Protein AF-A0A436S7Q9-F1 (afdb_monomer_lite)

Secondary structure (DSSP, 8-state):
----PPPPPP-PPPS--SEEEE--BHHHHHHHHHHHHTT--EEEE-SS---TT-HHHH-GGGTTTTTTSTTB--EEEPP-GGGTT--EEE--B-STBGGGGSS--------HHHHHHHHHTT-TT-SHHHHHHHHHHHEEETT---SS--SSSSEEE---SS--HHHHHHHHT-

pLDDT: mean 94.04, std 9.23, range [38.44, 98.62]

Sequence (174 aa):
MIASAPAIPPRPLKPSYDVIVVGAGSGGAAVTRRLVDAGAEVLLIESGPAGIGIAEIDDPAQWVPLGRGAYDWGYDYAPTPHVNGRTIGIPRGKVLGGSSAINAMMWYRGHPRDYDAWEDAGAKGWSFADCLPYFRRCEDWRDGASEWRGAGGPLRIERAAEMHPVAQALIDGA

Structure (mmCIF, N/CA/C/O backbone):
data_AF-A0A436S7Q9-F1
#
_entry.id   AF-A0A436S7Q9-F1
#
loop_
_atom_site.group_PDB
_atom_site.id
_atom_site.type_symbol
_atom_site.label_atom_id
_atom_site.label_alt_id
_atom_site.label_comp_id
_atom_site.label_asym_id
_atom_site.label_entity_id
_atom_site.label_seq_id
_atom_site.pdbx_PDB_ins_code
_atom_site.Cartn_x
_atom_site.Cartn_y
_atom_site.Cartn_z
_atom_site.occupancy
_atom_site.B_iso_or_equiv
_atom_site.auth_seq_id
_atom_site.auth_comp_id
_atom_site.auth_asym_id
_atom_site.auth_atom_id
_atom_site.pdbx_PDB_model_num
ATOM 1 N N . MET A 1 1 ? 2.740 29.239 -1.783 1.00 38.44 1 MET A N 1
ATOM 2 C CA . MET A 1 1 ? 1.675 29.139 -0.764 1.00 38.44 1 MET A CA 1
ATOM 3 C C . MET A 1 1 ? 0.846 27.927 -1.126 1.00 38.44 1 MET A C 1
ATOM 5 O O . MET A 1 1 ? 0.245 27.932 -2.189 1.00 38.44 1 MET A O 1
ATOM 9 N N . ILE A 1 2 ? 0.930 26.867 -0.327 1.00 43.19 2 ILE A N 1
ATOM 10 C CA . ILE A 1 2 ? 0.198 25.619 -0.566 1.00 43.19 2 ILE A CA 1
ATOM 11 C C . ILE A 1 2 ? -1.274 25.941 -0.291 1.00 43.19 2 ILE A C 1
ATOM 13 O O . ILE A 1 2 ? -1.586 26.422 0.800 1.00 43.19 2 ILE A O 1
ATOM 17 N N . ALA A 1 3 ? -2.158 25.777 -1.278 1.00 45.59 3 ALA A N 1
ATOM 18 C CA . ALA A 1 3 ? -3.594 25.867 -1.030 1.00 45.59 3 ALA A CA 1
ATOM 19 C C . ALA A 1 3 ? -3.934 24.886 0.102 1.00 45.59 3 ALA A C 1
ATOM 21 O O . ALA A 1 3 ? -3.440 23.759 0.100 1.00 45.59 3 ALA A O 1
ATOM 22 N N . SER A 1 4 ? -4.697 25.318 1.109 1.00 52.91 4 SER A N 1
ATOM 23 C CA . SER A 1 4 ? -5.019 24.450 2.241 1.00 52.91 4 SER A CA 1
ATOM 24 C C . SER A 1 4 ? -5.802 23.244 1.727 1.00 52.91 4 SER A C 1
ATOM 26 O O . SER A 1 4 ? -6.956 23.390 1.320 1.00 52.91 4 SER A O 1
ATOM 28 N N . ALA A 1 5 ? -5.159 22.077 1.721 1.00 56.78 5 ALA A N 1
ATOM 29 C CA . ALA A 1 5 ? -5.782 20.813 1.372 1.00 56.78 5 ALA A CA 1
ATOM 30 C C . ALA A 1 5 ? -7.085 20.637 2.176 1.00 56.78 5 ALA A C 1
ATOM 32 O O . ALA A 1 5 ? -7.105 20.980 3.366 1.00 56.78 5 ALA A O 1
ATOM 33 N N . PRO A 1 6 ? -8.177 20.139 1.570 1.00 63.91 6 PRO A N 1
ATOM 34 C CA . PRO A 1 6 ? -9.403 19.841 2.296 1.00 63.91 6 PRO A CA 1
ATOM 35 C C . PRO A 1 6 ? -9.111 18.986 3.534 1.00 63.91 6 PRO A C 1
ATOM 37 O O . PRO A 1 6 ? -8.534 17.900 3.461 1.00 63.91 6 PRO A O 1
ATOM 40 N N . ALA A 1 7 ? -9.502 19.510 4.694 1.00 71.12 7 ALA A N 1
ATOM 41 C CA . ALA A 1 7 ? -9.368 18.816 5.961 1.00 71.12 7 ALA A CA 1
ATOM 42 C C . ALA A 1 7 ? -10.505 17.803 6.121 1.00 71.12 7 ALA A C 1
ATOM 44 O O . ALA A 1 7 ? -11.662 18.090 5.803 1.00 71.12 7 ALA A O 1
ATOM 45 N N . ILE A 1 8 ? -10.188 16.628 6.666 1.00 81.75 8 ILE A N 1
ATOM 46 C CA . ILE A 1 8 ? -11.218 15.698 7.131 1.00 81.75 8 ILE A CA 1
ATOM 47 C C . ILE A 1 8 ? -11.976 16.409 8.259 1.00 81.75 8 ILE A C 1
ATOM 49 O O . ILE A 1 8 ? -11.333 16.876 9.205 1.00 81.75 8 ILE A O 1
ATOM 53 N N . PRO A 1 9 ? -13.314 16.533 8.179 1.00 81.75 9 PRO A N 1
ATOM 54 C CA . PRO A 1 9 ? -14.073 17.244 9.193 1.00 81.75 9 PRO A CA 1
ATOM 55 C C . PRO A 1 9 ? -13.849 16.588 10.561 1.00 81.75 9 PRO A C 1
ATOM 57 O O . PRO A 1 9 ? -13.934 15.358 10.666 1.00 81.75 9 PRO A O 1
ATOM 60 N N . PRO A 1 10 ? -13.569 17.379 11.611 1.00 80.88 10 PRO A N 1
ATOM 61 C CA . PRO A 1 10 ? -13.333 16.830 12.933 1.00 80.88 10 PRO A CA 1
ATOM 62 C C . PRO A 1 10 ? -14.595 16.117 13.417 1.00 80.88 10 PRO A C 1
ATOM 64 O O . PRO A 1 10 ? -15.701 16.656 13.347 1.00 80.88 10 PRO A O 1
ATOM 67 N N . ARG A 1 11 ? -14.426 14.896 13.922 1.00 85.50 11 ARG A N 1
ATOM 68 C CA . ARG A 1 11 ? -15.479 14.164 14.626 1.00 85.50 11 ARG A CA 1
ATOM 69 C C . ARG A 1 11 ? -15.081 14.035 16.093 1.00 85.50 11 ARG A C 1
ATOM 71 O O . ARG A 1 11 ? -13.936 13.669 16.359 1.00 85.50 11 ARG A O 1
ATOM 78 N N . PRO A 1 12 ? -15.983 14.340 17.042 1.00 91.75 12 PRO A N 1
ATOM 79 C CA . PRO A 1 12 ? -15.692 14.127 18.449 1.00 91.75 12 PRO A CA 1
ATOM 80 C C . PRO A 1 12 ? -15.437 12.638 18.685 1.00 91.75 12 PRO A C 1
ATOM 82 O O . PRO A 1 12 ? -16.168 11.786 18.174 1.00 91.75 12 PRO A O 1
ATOM 85 N N . LEU A 1 13 ? -14.389 12.332 19.449 1.00 95.44 13 LEU A N 1
ATOM 86 C CA . LEU A 1 13 ? -14.100 10.956 19.820 1.00 95.44 13 LEU A CA 1
ATOM 87 C C . LEU A 1 13 ? -15.202 10.430 20.737 1.00 95.44 13 LEU A C 1
ATOM 89 O O . LEU A 1 13 ? -15.620 11.101 21.683 1.00 95.44 13 LEU A O 1
ATOM 93 N N . LYS A 1 14 ? -15.651 9.211 20.458 1.00 95.62 14 LYS A N 1
ATOM 94 C CA . LYS A 1 14 ? -16.544 8.468 21.341 1.00 95.62 14 LYS A CA 1
ATOM 95 C C . LYS A 1 14 ? -15.762 7.837 22.500 1.00 95.62 14 LYS A C 1
ATOM 97 O O . LYS A 1 14 ? -14.561 7.603 22.359 1.00 95.62 14 LYS A O 1
ATOM 102 N N . PRO A 1 15 ? -16.432 7.508 23.620 1.00 96.69 15 PRO A N 1
ATOM 103 C CA . PRO A 1 15 ? -15.807 6.784 24.728 1.00 96.69 15 PRO A CA 1
ATOM 104 C C . PRO A 1 15 ? -15.313 5.374 24.361 1.00 96.69 15 PRO A C 1
ATOM 106 O O . PRO A 1 15 ? -14.419 4.857 25.025 1.00 96.69 15 PRO A O 1
ATOM 109 N N . SER A 1 16 ? -15.890 4.749 23.329 1.00 97.38 16 SER A N 1
ATOM 110 C CA . SER A 1 16 ? -15.548 3.397 22.870 1.00 97.38 16 SER A CA 1
ATOM 111 C C . SER A 1 16 ? -15.839 3.210 21.379 1.00 97.38 16 SER A C 1
ATOM 113 O O . SER A 1 16 ? -16.663 3.928 20.813 1.00 97.38 16 SER A O 1
ATOM 115 N N . TYR A 1 17 ? -15.179 2.216 20.782 1.00 98.38 17 TYR A N 1
ATOM 116 C CA . TYR A 1 17 ? -15.368 1.739 19.409 1.00 98.38 17 TYR A CA 1
ATOM 117 C C . TYR A 1 17 ? -15.311 0.209 19.406 1.00 98.38 17 TYR A C 1
ATOM 119 O O . TYR A 1 17 ? -14.676 -0.365 20.293 1.00 98.38 17 TYR A O 1
ATOM 127 N N . ASP A 1 18 ? -15.912 -0.443 18.412 1.00 98.50 18 ASP A N 1
ATOM 128 C CA . ASP A 1 18 ? -15.818 -1.901 18.263 1.00 98.50 18 ASP A CA 1
ATOM 129 C C . ASP A 1 18 ? -14.398 -2.317 17.866 1.00 98.50 18 ASP A C 1
ATOM 131 O O . ASP A 1 18 ? -13.866 -3.315 18.352 1.00 98.50 18 ASP A O 1
ATOM 135 N N . VAL A 1 19 ? -13.765 -1.534 16.983 1.00 98.56 19 VAL A N 1
ATOM 136 C CA . VAL A 1 19 ? -12.398 -1.775 16.510 1.00 98.56 19 VAL A CA 1
ATOM 137 C C . VAL A 1 19 ? -11.621 -0.465 16.408 1.00 98.56 19 VAL A C 1
ATOM 139 O O . VAL A 1 19 ? -12.132 0.552 15.937 1.00 98.56 19 VAL A O 1
ATOM 142 N N . ILE A 1 20 ? -10.347 -0.504 16.799 1.00 98.31 20 ILE A N 1
ATOM 143 C CA . ILE A 1 20 ? -9.385 0.569 16.541 1.00 98.31 20 ILE A CA 1
ATOM 144 C C . ILE A 1 20 ? -8.374 0.064 15.511 1.00 98.31 20 ILE A C 1
ATOM 146 O O . ILE A 1 20 ? -7.688 -0.931 15.743 1.00 98.31 20 ILE A O 1
ATOM 150 N N . VAL A 1 21 ? -8.270 0.760 14.382 1.00 98.62 21 VAL A N 1
ATOM 151 C CA . VAL A 1 21 ? -7.269 0.500 13.343 1.00 98.62 21 VAL A CA 1
ATOM 152 C C . VAL A 1 21 ? -6.194 1.578 13.429 1.00 98.62 21 VAL A C 1
ATOM 154 O O . VAL A 1 21 ? -6.478 2.771 13.318 1.00 98.62 21 VAL A O 1
ATOM 157 N N . VAL A 1 22 ? -4.947 1.1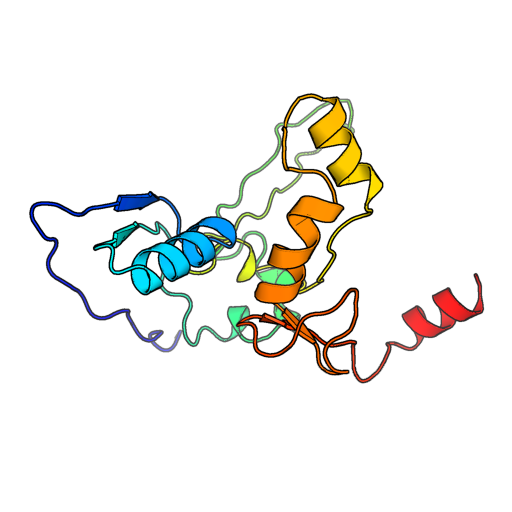55 13.632 1.00 98.38 22 VAL A N 1
ATOM 158 C CA . VAL A 1 22 ? -3.791 2.052 13.742 1.00 98.38 22 VAL A CA 1
ATOM 159 C C . VAL A 1 22 ? -3.022 2.049 12.423 1.00 98.38 22 VAL A C 1
ATOM 161 O O . VAL A 1 22 ? -2.440 1.038 12.037 1.00 98.38 22 VAL A O 1
ATOM 164 N N . GLY A 1 23 ? -3.016 3.196 11.748 1.00 98.06 23 GLY A N 1
ATOM 165 C CA . GLY A 1 23 ? -2.433 3.416 10.428 1.00 98.06 23 GLY A CA 1
ATOM 166 C C . GLY A 1 23 ? -3.471 3.302 9.313 1.00 98.06 23 GLY A C 1
ATOM 167 O O . GLY A 1 23 ? -4.107 2.265 9.136 1.00 98.06 23 GLY A O 1
ATOM 168 N N . ALA A 1 24 ? -3.597 4.350 8.500 1.00 97.19 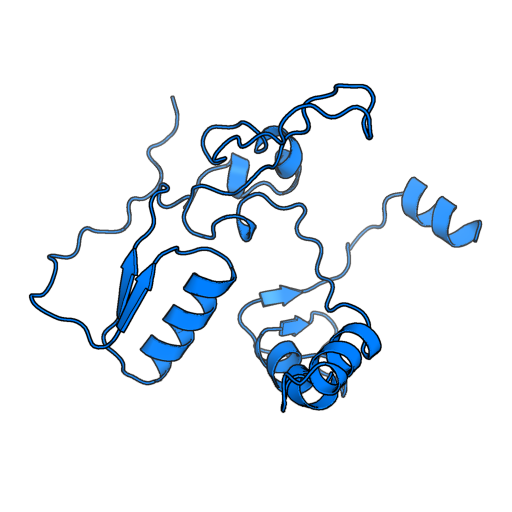24 ALA A N 1
ATOM 169 C CA . ALA A 1 24 ? -4.508 4.425 7.357 1.00 97.19 24 ALA A CA 1
ATOM 170 C C . ALA A 1 24 ? -3.802 4.170 6.015 1.00 97.19 24 ALA A C 1
ATOM 172 O O . ALA A 1 24 ? -4.174 4.733 4.986 1.00 97.19 24 ALA A O 1
ATOM 173 N N . GLY A 1 25 ? -2.772 3.319 6.028 1.00 97.56 25 GLY A N 1
ATOM 174 C CA . GLY A 1 25 ? -2.074 2.851 4.829 1.00 97.56 25 GLY A CA 1
ATOM 175 C C . GLY A 1 25 ? -2.864 1.812 4.024 1.00 97.56 25 GLY A C 1
ATOM 176 O O . GLY A 1 25 ? -4.010 1.504 4.344 1.00 97.56 25 GLY A O 1
ATOM 177 N N . SER A 1 26 ? -2.222 1.196 3.024 1.00 97.56 26 SER A N 1
ATOM 178 C CA . SER A 1 26 ? -2.841 0.214 2.112 1.00 97.56 26 SER A CA 1
ATOM 179 C C . SER A 1 26 ? -3.643 -0.888 2.821 1.00 97.56 26 SER A C 1
ATOM 181 O O . SER A 1 26 ? -4.759 -1.197 2.414 1.00 97.56 26 SER A O 1
ATOM 183 N N . GLY A 1 27 ? -3.098 -1.465 3.899 1.00 97.56 27 GLY A N 1
ATOM 184 C CA . GLY A 1 27 ? -3.784 -2.502 4.678 1.00 97.56 27 GLY A CA 1
ATOM 185 C C . GLY A 1 27 ? -4.868 -1.943 5.603 1.00 97.56 27 GLY A C 1
ATOM 186 O O . GLY A 1 27 ? -5.995 -2.434 5.608 1.00 97.56 27 GLY A O 1
ATOM 187 N N . GLY A 1 28 ? -4.548 -0.889 6.359 1.00 98.25 28 GLY A N 1
ATOM 188 C CA . GLY A 1 28 ? -5.457 -0.317 7.355 1.00 98.25 28 GLY A CA 1
ATOM 189 C C . GLY A 1 28 ? -6.701 0.321 6.742 1.00 98.25 28 GLY A C 1
ATOM 190 O O . GLY A 1 28 ? -7.807 0.106 7.238 1.00 98.25 28 GLY A O 1
ATOM 191 N N . ALA A 1 29 ? -6.558 1.020 5.612 1.00 97.00 29 ALA A N 1
ATOM 192 C CA . ALA A 1 29 ? -7.693 1.567 4.872 1.00 97.00 29 ALA A CA 1
ATOM 193 C C . ALA A 1 29 ? -8.614 0.452 4.342 1.00 97.00 29 ALA A C 1
ATOM 195 O O . ALA A 1 29 ? -9.835 0.531 4.492 1.00 97.00 29 ALA A O 1
ATOM 196 N N . ALA A 1 30 ? -8.037 -0.620 3.785 1.00 97.12 30 ALA A N 1
ATOM 197 C CA . ALA A 1 30 ? -8.801 -1.754 3.272 1.00 97.12 30 ALA A CA 1
ATOM 198 C C . ALA A 1 30 ? -9.572 -2.485 4.383 1.00 97.12 30 ALA A C 1
ATOM 200 O O . ALA A 1 30 ? -10.768 -2.736 4.231 1.00 97.12 30 ALA A O 1
ATOM 201 N N . VAL A 1 31 ? -8.920 -2.787 5.511 1.00 98.12 31 VAL A N 1
ATOM 202 C CA . VAL A 1 31 ? -9.563 -3.431 6.669 1.00 98.12 31 VAL A CA 1
ATOM 203 C C . VAL A 1 31 ? -10.654 -2.538 7.255 1.00 98.12 31 VAL A C 1
ATOM 205 O O . VAL A 1 31 ? -11.775 -3.007 7.445 1.00 98.12 31 VAL A O 1
ATOM 208 N N . THR A 1 32 ? -10.371 -1.246 7.458 1.00 98.19 32 THR A N 1
ATOM 209 C CA . THR A 1 32 ? -11.356 -0.277 7.967 1.00 98.19 32 THR A CA 1
ATOM 210 C C . THR A 1 32 ? -12.606 -0.266 7.102 1.00 98.19 32 THR A C 1
ATOM 212 O O . THR A 1 32 ? -13.713 -0.372 7.626 1.00 98.19 32 THR A O 1
ATOM 215 N N . ARG A 1 33 ? -12.449 -0.204 5.772 1.00 97.12 33 ARG A N 1
ATOM 216 C CA . ARG A 1 33 ? -13.597 -0.199 4.863 1.00 97.12 33 ARG A CA 1
ATOM 217 C C . ARG A 1 33 ? -14.472 -1.440 5.040 1.00 97.12 33 ARG A C 1
ATOM 219 O O . ARG A 1 33 ? -15.688 -1.311 5.096 1.00 97.12 33 ARG A O 1
ATOM 226 N N . ARG A 1 34 ? -13.866 -2.625 5.155 1.00 96.88 34 ARG A N 1
ATOM 227 C CA . ARG A 1 34 ? -14.608 -3.888 5.307 1.00 96.88 34 ARG A CA 1
ATOM 228 C C . ARG A 1 34 ? -15.295 -4.020 6.660 1.00 96.88 34 ARG A C 1
ATOM 230 O O . ARG A 1 34 ? -16.406 -4.532 6.705 1.00 96.88 34 ARG A O 1
ATOM 237 N N . LEU A 1 35 ? -14.667 -3.542 7.731 1.00 98.44 35 LEU A N 1
ATOM 238 C CA . LEU A 1 35 ? -15.279 -3.502 9.059 1.00 98.44 35 LEU A CA 1
ATOM 239 C C . LEU A 1 35 ? -16.494 -2.566 9.083 1.00 98.44 35 LEU A C 1
ATOM 241 O O . LEU A 1 35 ? -17.549 -2.948 9.582 1.00 98.44 35 LEU A O 1
ATOM 245 N N . VAL A 1 36 ? -16.376 -1.383 8.473 1.00 98.06 36 VAL A N 1
ATOM 246 C CA . VAL A 1 36 ? -17.491 -0.431 8.352 1.00 98.06 36 VAL A CA 1
ATOM 247 C C . VAL A 1 36 ? -18.626 -1.005 7.499 1.00 98.06 36 VAL A C 1
ATOM 249 O O . VAL A 1 36 ? -19.782 -0.909 7.898 1.00 98.06 36 VAL A O 1
ATOM 252 N N . ASP A 1 37 ? -18.325 -1.647 6.364 1.00 97.25 37 ASP A N 1
ATOM 253 C CA . ASP A 1 37 ? -19.344 -2.309 5.529 1.00 97.25 37 ASP A CA 1
ATOM 254 C C . ASP A 1 37 ? -20.072 -3.442 6.289 1.00 97.25 37 ASP A C 1
ATOM 256 O O . ASP A 1 37 ? -21.230 -3.734 5.999 1.00 97.25 37 ASP A O 1
ATOM 260 N N . ALA A 1 38 ? -19.415 -4.065 7.274 1.00 98.19 38 ALA A N 1
ATOM 261 C CA . ALA A 1 38 ? -20.004 -5.072 8.159 1.00 98.19 38 ALA A CA 1
ATOM 262 C C . ALA A 1 38 ? -20.788 -4.474 9.348 1.00 98.19 38 ALA A C 1
ATOM 264 O O . ALA A 1 38 ? -21.315 -5.223 10.168 1.00 98.19 38 ALA A O 1
ATOM 265 N N . GLY A 1 39 ? -20.876 -3.143 9.444 1.00 98.31 39 GLY A N 1
ATOM 266 C CA . GLY A 1 39 ? -21.625 -2.432 10.480 1.00 98.31 39 GLY A CA 1
ATOM 267 C C . GLY A 1 39 ? -20.847 -2.141 11.764 1.00 98.31 39 GLY A C 1
ATOM 268 O O . GLY A 1 39 ? -21.455 -1.664 12.718 1.00 98.31 39 GLY A O 1
ATOM 269 N N . ALA A 1 40 ? -19.536 -2.400 11.805 1.00 98.44 40 ALA A N 1
ATOM 270 C CA . ALA A 1 40 ? -18.717 -2.096 12.975 1.00 98.44 40 ALA A CA 1
ATOM 271 C C . ALA A 1 40 ? -18.457 -0.589 13.112 1.00 98.44 40 ALA A C 1
ATOM 273 O O . ALA A 1 40 ? -18.187 0.118 12.134 1.00 98.44 40 ALA A O 1
ATOM 274 N N . GLU A 1 41 ? -18.454 -0.105 14.349 1.00 97.75 41 GLU A N 1
ATOM 275 C CA . GLU A 1 41 ? -17.967 1.218 14.704 1.00 97.75 41 GLU A CA 1
ATOM 276 C C . GLU A 1 41 ? -16.433 1.203 14.802 1.00 97.75 41 GLU A C 1
ATOM 278 O O . GLU A 1 41 ? -15.854 0.609 15.713 1.00 97.75 41 GLU A O 1
ATOM 283 N N . VAL A 1 42 ? -15.761 1.881 13.865 1.00 98.00 42 VAL A N 1
ATOM 284 C CA . VAL A 1 42 ? -14.295 1.850 13.743 1.00 98.00 42 VAL A CA 1
ATOM 285 C C . VAL A 1 42 ? -13.675 3.220 14.004 1.00 98.00 42 VAL A C 1
ATOM 287 O O . VAL A 1 42 ? -14.042 4.209 13.366 1.00 98.00 42 VAL A O 1
ATOM 290 N N . LEU A 1 43 ? -12.667 3.261 14.878 1.00 97.44 43 LEU A N 1
ATOM 291 C CA . LEU A 1 43 ? -11.732 4.382 14.974 1.00 97.44 43 LEU A CA 1
ATOM 292 C C . LEU A 1 43 ? -10.502 4.094 14.112 1.00 97.44 43 LEU A C 1
ATOM 294 O O . LEU A 1 43 ? -9.727 3.192 14.420 1.00 97.44 43 LEU A O 1
ATOM 298 N N . LEU A 1 44 ? -10.299 4.883 13.058 1.00 96.88 44 LEU A N 1
ATOM 299 C CA . LEU A 1 44 ? -9.086 4.851 12.242 1.00 96.88 44 LEU A CA 1
ATOM 300 C C . LEU A 1 44 ? -8.149 5.988 12.660 1.00 96.88 44 LEU A C 1
ATOM 302 O O . LEU A 1 44 ? -8.545 7.152 12.640 1.00 96.88 44 LEU A O 1
ATOM 306 N N . ILE A 1 45 ? -6.911 5.650 13.016 1.00 96.44 45 ILE A N 1
ATOM 307 C CA . ILE A 1 45 ? -5.890 6.605 13.464 1.00 96.44 45 ILE A CA 1
ATOM 308 C C . ILE A 1 45 ? -4.779 6.684 12.417 1.00 96.44 45 ILE A C 1
ATOM 310 O O . ILE A 1 45 ? -4.220 5.661 12.037 1.00 96.44 45 ILE A O 1
ATOM 314 N N . GLU A 1 46 ? -4.423 7.894 11.990 1.00 96.06 46 GLU A N 1
ATOM 315 C CA . GLU A 1 46 ? -3.321 8.159 11.059 1.00 96.06 46 GLU A CA 1
ATOM 316 C C . GLU A 1 46 ? -2.453 9.304 11.591 1.00 96.06 46 GLU A C 1
ATOM 318 O O . GLU A 1 46 ? -2.971 10.286 12.119 1.00 96.06 46 GLU A O 1
ATOM 323 N N . SER A 1 47 ? -1.129 9.166 11.477 1.00 95.75 47 SER A N 1
ATOM 324 C CA . SER A 1 47 ? -0.180 10.188 11.931 1.00 95.75 47 SER A CA 1
ATOM 325 C C . SER A 1 47 ? 0.048 11.283 10.889 1.00 95.75 47 SER A C 1
ATOM 327 O O . SER A 1 47 ? 0.496 12.374 11.249 1.00 95.75 47 SER A O 1
ATOM 329 N N . GLY A 1 48 ? -0.146 10.971 9.610 1.00 94.12 48 GLY A N 1
ATOM 330 C CA . GLY A 1 48 ? 0.016 11.895 8.501 1.00 94.12 48 GLY A CA 1
ATOM 331 C C . GLY A 1 48 ? -1.201 12.794 8.255 1.00 94.12 48 GLY A C 1
ATOM 332 O O . GLY A 1 48 ? -2.278 12.571 8.810 1.00 94.12 48 GLY A O 1
ATOM 333 N N . PRO A 1 49 ? -1.046 13.822 7.403 1.00 93.12 49 PRO A N 1
ATOM 334 C CA . PRO A 1 49 ? -2.156 14.664 6.978 1.00 93.12 49 PRO A CA 1
ATOM 335 C C . PRO A 1 49 ? -3.138 13.888 6.085 1.00 93.12 49 PRO A C 1
ATOM 337 O O . PRO A 1 49 ? -2.874 12.765 5.661 1.00 93.12 49 PRO A O 1
ATOM 340 N N . ALA A 1 50 ? -4.268 14.514 5.751 1.00 91.88 50 ALA A N 1
ATOM 341 C CA . ALA A 1 50 ? -5.304 13.895 4.924 1.00 91.88 50 ALA A CA 1
ATOM 342 C C . ALA A 1 50 ? -4.860 13.578 3.483 1.00 91.88 50 ALA A C 1
ATOM 344 O O . ALA A 1 50 ? -5.430 12.686 2.873 1.00 91.88 50 ALA A O 1
ATOM 345 N N . GLY A 1 51 ? -3.895 14.306 2.913 1.00 89.44 51 GLY A N 1
ATOM 346 C CA . GLY A 1 51 ? -3.403 14.046 1.550 1.00 89.44 51 GLY A CA 1
ATOM 347 C C . GLY A 1 51 ? -4.345 14.444 0.407 1.00 89.44 51 GLY A C 1
ATOM 348 O O . GLY A 1 51 ? -3.927 14.441 -0.741 1.00 89.44 51 GLY A O 1
ATOM 349 N N . ILE A 1 52 ? -5.600 14.796 0.700 1.00 88.81 52 ILE A N 1
ATOM 350 C CA . ILE A 1 52 ? -6.635 15.071 -0.305 1.00 88.81 52 ILE A CA 1
ATOM 351 C C . ILE A 1 52 ? -6.338 16.395 -1.020 1.00 88.81 52 ILE A C 1
ATOM 353 O O . ILE A 1 52 ? -6.204 17.423 -0.359 1.00 88.81 52 ILE A O 1
ATOM 357 N N . GLY A 1 53 ? -6.301 16.390 -2.356 1.00 87.50 53 GLY A N 1
ATOM 358 C CA . GLY A 1 53 ? -6.114 17.600 -3.165 1.00 87.50 53 GLY A CA 1
ATOM 359 C C . GLY A 1 53 ? -4.689 18.154 -3.133 1.00 87.50 53 GLY A C 1
ATOM 360 O O . GLY A 1 53 ? -4.485 19.343 -3.387 1.00 87.50 53 GLY A O 1
ATOM 361 N N . ILE A 1 54 ? -3.716 17.322 -2.758 1.00 90.88 54 ILE A N 1
ATOM 362 C CA . ILE A 1 54 ? -2.298 17.669 -2.769 1.00 90.88 54 ILE A CA 1
ATOM 363 C C . ILE A 1 54 ? -1.751 17.293 -4.142 1.00 90.88 54 ILE A C 1
ATOM 365 O O . ILE A 1 54 ? -1.673 16.114 -4.478 1.00 90.88 54 ILE A O 1
ATOM 369 N N . ALA A 1 55 ? -1.362 18.300 -4.926 1.00 92.06 55 ALA A N 1
ATOM 370 C CA . ALA A 1 55 ? -0.970 18.124 -6.323 1.00 92.06 55 ALA A CA 1
ATOM 371 C C . ALA A 1 55 ? 0.183 17.126 -6.499 1.00 92.06 55 ALA A C 1
ATOM 373 O O . ALA A 1 55 ? 0.182 16.356 -7.449 1.00 92.06 55 ALA A O 1
ATOM 374 N N . GLU A 1 56 ? 1.139 17.101 -5.571 1.00 92.56 56 GLU A N 1
ATOM 375 C CA . GLU A 1 56 ? 2.273 16.179 -5.600 1.00 92.56 56 GLU A CA 1
ATOM 376 C C . GLU A 1 56 ? 1.868 14.719 -5.351 1.00 92.56 56 GLU A C 1
ATOM 378 O O . GLU A 1 56 ? 2.577 13.820 -5.781 1.00 92.56 56 GLU A O 1
ATOM 383 N N . ILE A 1 57 ? 0.758 14.473 -4.649 1.00 94.94 57 ILE A N 1
ATOM 384 C CA . ILE A 1 57 ? 0.211 13.124 -4.421 1.00 94.94 57 ILE A CA 1
ATOM 385 C C . ILE A 1 57 ? -0.701 12.720 -5.583 1.00 94.94 57 ILE A C 1
ATOM 387 O O . ILE A 1 57 ? -0.689 11.567 -6.010 1.00 94.94 57 ILE A O 1
ATOM 391 N N . ASP A 1 58 ? -1.484 13.671 -6.092 1.00 93.81 58 ASP A N 1
ATOM 392 C CA . ASP A 1 58 ? -2.458 13.435 -7.156 1.00 93.81 58 ASP A CA 1
ATOM 393 C C . ASP A 1 58 ? -1.799 13.322 -8.551 1.00 93.81 58 ASP A C 1
ATOM 395 O O . ASP A 1 58 ? -2.377 12.704 -9.448 1.00 93.81 58 ASP A O 1
ATOM 399 N N . ASP A 1 59 ? -0.596 13.884 -8.749 1.00 94.62 59 ASP A N 1
ATOM 400 C CA . ASP A 1 59 ? 0.207 13.718 -9.969 1.00 94.62 59 ASP A CA 1
ATOM 401 C C . ASP A 1 59 ? 1.141 12.494 -9.866 1.00 94.62 59 ASP A C 1
ATOM 403 O O . ASP A 1 59 ? 2.172 12.543 -9.183 1.00 94.62 59 ASP A O 1
ATOM 407 N N . PRO A 1 60 ? 0.868 11.405 -10.609 1.00 91.50 60 PRO A N 1
ATOM 408 C CA . PRO A 1 60 ? 1.691 10.204 -10.558 1.00 91.50 60 PRO A CA 1
ATOM 409 C C . PRO A 1 60 ? 3.131 10.400 -11.046 1.00 91.50 60 PRO A C 1
ATOM 411 O O . PRO A 1 60 ? 3.993 9.577 -10.734 1.00 91.50 60 PRO A O 1
ATOM 414 N N . ALA A 1 61 ? 3.428 11.468 -11.795 1.00 92.94 61 ALA A N 1
ATOM 415 C CA . ALA A 1 61 ? 4.793 11.776 -12.214 1.00 92.94 61 ALA A CA 1
ATOM 416 C C . ALA A 1 61 ? 5.688 12.238 -11.045 1.00 92.94 61 ALA A C 1
ATOM 418 O O . ALA A 1 61 ? 6.914 12.192 -11.162 1.00 92.94 61 ALA A O 1
ATOM 419 N N . GLN A 1 62 ? 5.105 12.632 -9.906 1.00 95.00 62 GLN A N 1
ATOM 420 C CA . GLN A 1 62 ? 5.834 13.171 -8.751 1.00 95.00 62 GLN A CA 1
ATOM 421 C C . GLN A 1 62 ? 6.271 12.112 -7.731 1.00 95.00 62 GLN A C 1
ATOM 423 O O . GLN A 1 62 ? 6.874 12.455 -6.713 1.00 95.00 62 GLN A O 1
ATOM 428 N N . TRP A 1 63 ? 6.035 10.821 -7.986 1.00 94.94 63 TRP A N 1
ATOM 429 C CA . TRP A 1 63 ? 6.300 9.772 -6.992 1.00 94.94 63 TRP A CA 1
ATOM 430 C C . TRP A 1 63 ? 7.765 9.701 -6.521 1.00 94.94 63 TRP A C 1
ATOM 432 O O . TRP A 1 63 ? 8.026 9.339 -5.375 1.00 94.94 63 TRP A O 1
ATOM 442 N N . VAL A 1 64 ? 8.731 10.077 -7.370 1.00 95.38 64 VAL A N 1
ATOM 443 C CA . VAL A 1 64 ? 10.156 10.114 -6.996 1.00 95.38 64 VAL A CA 1
ATOM 444 C C . VAL A 1 64 ? 10.448 11.259 -6.006 1.00 95.38 64 VAL A C 1
ATOM 446 O O . VAL A 1 64 ? 10.968 10.964 -4.928 1.00 95.38 64 VAL A O 1
ATOM 449 N N . PRO A 1 65 ? 10.103 12.535 -6.297 1.00 93.69 65 PRO A N 1
ATOM 450 C CA . PRO A 1 65 ? 10.224 13.640 -5.337 1.00 93.69 65 PRO A CA 1
ATOM 451 C C . PRO A 1 65 ? 9.486 13.466 -4.004 1.00 93.69 65 PRO A C 1
ATOM 453 O O . PRO A 1 65 ? 9.876 14.090 -3.019 1.00 93.69 65 PRO A O 1
ATOM 456 N N . LEU A 1 66 ? 8.427 12.647 -3.947 1.00 94.81 66 LEU A N 1
ATOM 457 C CA . LEU A 1 66 ? 7.725 12.360 -2.689 1.00 94.81 66 LEU A CA 1
ATOM 458 C C . LEU A 1 66 ? 8.623 11.634 -1.670 1.00 94.81 66 LEU A C 1
ATOM 460 O O . LEU A 1 66 ? 8.412 11.771 -0.463 1.00 94.81 66 LEU A O 1
ATOM 464 N N . GLY A 1 67 ? 9.643 10.901 -2.131 1.00 94.12 67 GLY A N 1
ATOM 465 C CA . GLY A 1 67 ? 10.660 10.305 -1.267 1.00 94.12 67 GLY A CA 1
ATOM 466 C C . GLY A 1 67 ? 11.500 11.373 -0.564 1.00 94.12 67 GLY A C 1
ATOM 467 O O . GLY A 1 67 ? 12.021 12.287 -1.196 1.00 94.12 67 GLY A O 1
ATOM 468 N N . ARG A 1 68 ? 11.647 11.254 0.760 1.00 92.56 68 ARG A N 1
ATOM 469 C CA . ARG A 1 68 ? 12.202 12.280 1.666 1.00 92.56 68 ARG A CA 1
ATOM 470 C C . ARG A 1 68 ? 11.451 13.621 1.652 1.00 92.56 68 ARG A C 1
ATOM 472 O O . ARG A 1 68 ? 11.959 14.607 2.187 1.00 92.56 68 ARG A O 1
ATOM 479 N N . GLY A 1 69 ? 10.259 13.663 1.059 1.00 92.75 69 GLY A N 1
ATOM 480 C CA . GLY A 1 69 ? 9.384 14.828 1.058 1.00 92.75 69 GLY A CA 1
ATOM 481 C C . GLY A 1 69 ? 8.570 1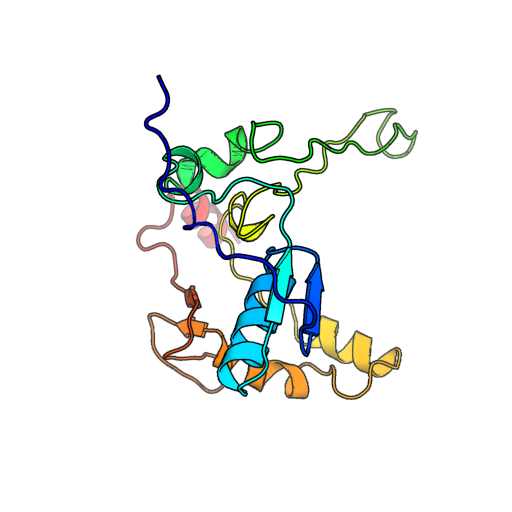4.964 2.347 1.00 92.75 69 GLY A C 1
ATOM 482 O O . GLY A 1 69 ? 8.724 14.208 3.305 1.00 92.75 69 GLY A O 1
ATOM 483 N N . ALA A 1 70 ? 7.638 15.920 2.354 1.00 93.12 70 ALA A N 1
ATOM 484 C CA . ALA A 1 70 ? 6.786 16.217 3.512 1.00 93.12 70 ALA A CA 1
ATOM 485 C C . ALA A 1 70 ? 5.836 15.068 3.915 1.00 93.12 70 ALA A C 1
ATOM 487 O O . ALA A 1 70 ? 5.327 15.056 5.037 1.00 93.12 70 ALA A O 1
ATOM 488 N N . TYR A 1 71 ? 5.599 14.119 3.006 1.00 95.75 71 TYR A N 1
ATOM 489 C CA . TYR A 1 71 ? 4.687 12.983 3.180 1.00 95.75 71 TYR A CA 1
ATOM 490 C C . TYR A 1 71 ? 5.426 11.650 3.343 1.00 95.75 71 TYR A C 1
ATOM 492 O O . TYR A 1 71 ? 4.811 10.593 3.226 1.00 95.75 71 TYR A O 1
ATOM 500 N N . ASP A 1 72 ? 6.730 11.684 3.610 1.00 97.44 72 ASP A N 1
ATOM 501 C CA . ASP A 1 72 ? 7.559 10.514 3.891 1.00 97.44 72 ASP A CA 1
ATOM 502 C C . ASP A 1 72 ? 8.029 10.550 5.354 1.00 97.44 72 ASP A C 1
ATOM 504 O O . ASP A 1 72 ? 8.370 11.602 5.896 1.00 97.44 72 ASP A O 1
ATOM 508 N N . TRP A 1 73 ? 8.060 9.393 6.012 1.00 97.81 73 TRP A N 1
ATOM 509 C CA . TRP A 1 73 ? 8.722 9.225 7.303 1.00 97.81 73 TRP A CA 1
ATOM 510 C C . TRP A 1 73 ? 10.236 9.450 7.222 1.00 97.81 73 TRP A C 1
ATOM 512 O O . TRP A 1 73 ? 10.840 9.806 8.232 1.00 97.81 73 TRP A O 1
ATOM 522 N N . GLY A 1 74 ? 10.844 9.250 6.048 1.00 95.81 74 GLY A N 1
ATOM 523 C CA . GLY A 1 74 ? 12.256 9.540 5.803 1.00 95.81 74 GLY A CA 1
ATOM 524 C C . GLY A 1 74 ? 13.208 8.581 6.517 1.00 95.81 74 GLY A C 1
ATOM 525 O O . GLY A 1 74 ? 14.277 8.996 6.960 1.00 95.81 74 GLY A O 1
ATOM 526 N N . TYR A 1 75 ? 12.815 7.314 6.666 1.00 97.31 75 TYR A N 1
ATOM 527 C CA . TYR A 1 75 ? 13.654 6.306 7.308 1.00 97.31 75 TYR A CA 1
ATOM 528 C C . TYR A 1 75 ? 14.890 5.965 6.478 1.00 97.31 75 TYR A C 1
ATOM 530 O O . TYR A 1 75 ? 14.890 6.044 5.250 1.00 97.31 75 TYR A O 1
ATOM 538 N N . ASP A 1 76 ? 15.919 5.501 7.178 1.00 96.44 76 ASP A N 1
ATOM 539 C CA . ASP A 1 76 ? 17.196 5.100 6.613 1.00 96.44 76 ASP A CA 1
ATOM 540 C C . ASP A 1 76 ? 17.632 3.754 7.202 1.00 96.44 76 ASP A C 1
ATOM 542 O O . ASP A 1 76 ? 17.548 3.531 8.412 1.00 96.44 76 ASP A O 1
ATOM 546 N N . TYR A 1 77 ? 18.128 2.852 6.353 1.00 94.62 77 TYR A N 1
ATOM 547 C CA . TYR A 1 77 ? 18.895 1.701 6.822 1.00 94.62 77 TYR A CA 1
ATOM 548 C C . TYR A 1 77 ? 20.223 2.175 7.410 1.00 94.62 77 TYR A C 1
ATOM 550 O O . TYR A 1 77 ? 20.903 3.019 6.823 1.00 94.62 77 TYR A O 1
ATOM 558 N N . ALA A 1 78 ? 20.631 1.575 8.529 1.00 95.31 78 ALA A N 1
ATOM 559 C CA . ALA A 1 78 ? 21.967 1.785 9.069 1.00 95.31 78 ALA A CA 1
ATOM 560 C C . ALA A 1 78 ? 23.045 1.348 8.052 1.00 95.31 78 ALA A C 1
ATOM 562 O O . ALA A 1 78 ? 22.845 0.365 7.328 1.00 95.31 78 ALA A O 1
ATOM 563 N N . PRO A 1 79 ? 24.195 2.042 7.994 1.00 96.62 79 PRO A N 1
ATOM 564 C CA . PRO A 1 79 ? 25.273 1.687 7.083 1.00 96.62 79 PRO A CA 1
ATOM 565 C C . PRO A 1 79 ? 25.831 0.295 7.399 1.00 96.62 79 PRO A C 1
ATOM 567 O O . PRO A 1 79 ? 25.993 -0.082 8.559 1.00 96.62 79 PRO A O 1
ATOM 570 N N . THR A 1 80 ? 26.158 -0.472 6.357 1.00 96.56 80 THR A N 1
ATOM 571 C CA . THR A 1 80 ? 26.701 -1.832 6.496 1.00 96.56 80 THR A CA 1
ATOM 572 C C . THR A 1 80 ? 27.757 -2.143 5.429 1.00 96.56 80 THR A C 1
ATOM 574 O O . THR A 1 80 ? 27.633 -1.667 4.293 1.00 96.56 80 THR A O 1
ATOM 577 N N . PRO A 1 81 ? 28.794 -2.954 5.737 1.00 97.19 81 PRO A N 1
ATOM 578 C CA . PRO A 1 81 ? 29.773 -3.403 4.746 1.00 97.19 81 PRO A CA 1
ATOM 579 C C . PRO A 1 81 ? 29.148 -4.091 3.525 1.00 97.19 81 PRO A C 1
ATOM 581 O O . PRO A 1 81 ? 29.673 -3.947 2.427 1.00 97.19 81 PRO A O 1
ATOM 584 N N . HIS A 1 82 ? 27.992 -4.754 3.675 1.00 96.12 82 HIS A N 1
ATOM 585 C CA . HIS A 1 82 ? 27.283 -5.409 2.562 1.00 96.12 82 HIS A CA 1
ATOM 586 C C . HIS A 1 82 ? 26.833 -4.441 1.460 1.00 96.12 82 HIS A C 1
ATOM 588 O O . HIS A 1 82 ? 26.557 -4.864 0.341 1.00 96.12 82 HIS A O 1
ATOM 594 N N . VAL A 1 83 ? 26.757 -3.143 1.767 1.00 95.94 83 VAL A N 1
ATOM 595 C CA . VAL A 1 83 ? 26.405 -2.089 0.807 1.00 95.94 83 VAL A CA 1
ATOM 596 C C . VAL A 1 83 ? 27.494 -1.021 0.705 1.00 95.94 83 VAL A C 1
ATOM 598 O O . VAL A 1 83 ? 27.197 0.121 0.353 1.00 95.94 83 VAL A O 1
ATOM 601 N N . ASN A 1 84 ? 28.752 -1.386 0.987 1.00 97.12 84 ASN A N 1
ATOM 602 C CA . ASN A 1 84 ? 29.923 -0.500 0.987 1.00 97.12 84 ASN A CA 1
ATOM 603 C C . ASN A 1 84 ? 29.782 0.693 1.949 1.00 97.12 84 ASN A C 1
ATOM 605 O O . ASN A 1 84 ? 30.159 1.814 1.621 1.00 97.12 84 ASN A O 1
ATOM 609 N N . GLY A 1 85 ? 29.181 0.469 3.121 1.00 97.12 85 GLY A N 1
ATOM 610 C CA . GLY A 1 85 ? 28.997 1.505 4.141 1.00 97.12 85 GLY A CA 1
ATOM 611 C C . GLY A 1 85 ? 27.960 2.572 3.780 1.00 97.12 85 GLY A C 1
ATOM 612 O O . GLY A 1 85 ? 27.883 3.590 4.461 1.00 97.12 85 GLY A O 1
ATOM 613 N N . ARG A 1 86 ? 27.162 2.366 2.725 1.00 96.69 86 ARG A N 1
ATOM 614 C CA . ARG A 1 86 ? 26.102 3.302 2.334 1.00 96.69 86 ARG A CA 1
ATOM 615 C C . ARG A 1 86 ? 24.916 3.248 3.291 1.00 96.69 86 ARG A C 1
ATOM 617 O O . ARG A 1 86 ? 24.497 2.173 3.713 1.00 96.69 86 ARG A O 1
ATOM 624 N N . THR A 1 87 ? 24.320 4.411 3.512 1.00 94.88 87 THR A N 1
ATOM 625 C CA . THR A 1 87 ? 22.957 4.553 4.030 1.00 94.88 87 THR A CA 1
ATOM 626 C C . THR A 1 87 ? 21.977 4.449 2.863 1.00 94.88 87 THR A C 1
ATOM 628 O O . THR A 1 87 ? 22.197 5.055 1.812 1.00 94.88 87 THR A O 1
ATOM 631 N N . ILE A 1 88 ? 20.905 3.674 3.028 1.00 94.56 88 ILE A N 1
ATOM 632 C CA . ILE A 1 88 ? 19.884 3.466 1.993 1.00 94.56 88 ILE A CA 1
ATOM 633 C C . ILE A 1 88 ? 18.544 3.968 2.526 1.00 94.56 88 ILE A C 1
ATOM 635 O O . ILE A 1 88 ? 18.084 3.496 3.563 1.00 94.56 88 ILE A O 1
ATOM 639 N N . GLY A 1 89 ? 17.927 4.903 1.802 1.00 94.69 89 GLY A N 1
ATOM 640 C CA . GLY A 1 89 ? 16.620 5.452 2.163 1.00 94.69 89 GLY A CA 1
ATOM 641 C C . GLY A 1 89 ? 15.494 4.433 2.013 1.00 94.69 89 GLY A C 1
ATOM 642 O O . GLY A 1 89 ? 15.478 3.648 1.064 1.00 94.69 89 GLY A O 1
ATOM 643 N N . ILE A 1 90 ? 14.541 4.477 2.941 1.00 95.94 90 ILE A N 1
ATOM 644 C CA . ILE A 1 90 ? 13.364 3.606 3.004 1.00 95.94 90 ILE A CA 1
ATOM 645 C C . ILE A 1 90 ? 12.113 4.493 3.016 1.00 95.94 90 ILE A C 1
ATOM 647 O O . ILE A 1 90 ? 11.559 4.770 4.084 1.00 95.94 90 ILE A O 1
ATOM 651 N N . PRO A 1 91 ? 11.649 4.961 1.846 1.00 96.00 91 PRO A N 1
ATOM 652 C CA . PRO A 1 91 ? 10.507 5.860 1.792 1.00 96.00 91 PRO A CA 1
ATOM 653 C C . PRO A 1 91 ? 9.243 5.152 2.285 1.00 96.00 91 PRO A C 1
ATOM 655 O O . PRO A 1 91 ? 8.834 4.129 1.722 1.00 96.00 91 PRO A O 1
ATOM 658 N N . ARG A 1 92 ? 8.608 5.675 3.338 1.00 98.00 92 ARG A N 1
ATOM 659 C CA . ARG A 1 92 ? 7.346 5.197 3.925 1.00 98.00 92 ARG A CA 1
ATOM 660 C C . ARG A 1 92 ? 6.366 6.352 4.028 1.00 98.00 92 ARG A C 1
ATOM 662 O O . ARG A 1 92 ? 6.626 7.328 4.715 1.00 98.00 92 ARG A O 1
ATOM 669 N N . GLY A 1 93 ? 5.209 6.207 3.385 1.00 97.69 93 GLY A N 1
ATOM 670 C CA . GLY A 1 93 ? 4.200 7.263 3.371 1.00 97.69 93 GLY A CA 1
ATOM 671 C C . GLY A 1 93 ? 3.693 7.599 4.774 1.00 97.69 93 GLY A C 1
ATOM 672 O O . GLY A 1 93 ? 3.292 6.706 5.524 1.00 97.69 93 GLY A O 1
ATOM 673 N N . LYS A 1 94 ? 3.700 8.890 5.095 1.00 97.50 94 LYS A N 1
ATOM 674 C CA . LYS A 1 94 ? 3.166 9.525 6.300 1.00 97.50 94 LYS A CA 1
ATOM 675 C C . LYS A 1 94 ? 2.054 10.489 5.886 1.00 97.50 94 LYS A C 1
ATOM 677 O O . LYS A 1 94 ? 2.218 11.705 5.909 1.00 97.50 94 LYS A O 1
ATOM 682 N N . VAL A 1 95 ? 0.939 9.921 5.447 1.00 96.31 95 VAL A N 1
ATOM 683 C CA . VAL A 1 95 ? -0.256 10.600 4.922 1.00 96.31 95 VAL A CA 1
ATOM 684 C C . VAL A 1 95 ? -1.401 9.582 4.911 1.00 96.31 95 VAL A C 1
ATOM 686 O O . VAL A 1 95 ? -1.133 8.380 4.929 1.00 96.31 95 VAL A O 1
ATOM 689 N N . LEU A 1 96 ? -2.665 10.005 4.883 1.00 95.62 96 LEU A N 1
ATOM 690 C CA . LEU A 1 96 ? -3.781 9.092 4.609 1.00 95.62 96 LEU A CA 1
ATOM 691 C C . LEU A 1 96 ? -3.543 8.345 3.280 1.00 95.62 96 LEU A C 1
ATOM 693 O O . LEU A 1 96 ? -3.123 8.943 2.295 1.00 95.62 96 LEU A O 1
ATOM 697 N N . GLY A 1 97 ? -3.768 7.028 3.257 1.00 95.69 97 GLY A N 1
ATOM 698 C CA . GLY A 1 97 ? -3.331 6.137 2.171 1.00 95.69 97 GLY A CA 1
ATOM 699 C C . GLY A 1 97 ? -1.921 5.569 2.391 1.00 95.69 97 GLY A C 1
ATOM 700 O O . GLY A 1 97 ? -1.563 4.515 1.861 1.00 95.69 97 GLY A O 1
ATOM 701 N N . GLY A 1 98 ? -1.123 6.188 3.259 1.00 97.69 98 GLY A N 1
ATOM 702 C CA . GLY A 1 98 ? 0.211 5.739 3.634 1.00 97.69 98 GLY A CA 1
ATOM 703 C C . GLY A 1 98 ? 1.099 5.568 2.409 1.00 97.69 98 GLY A C 1
ATOM 704 O O . GLY A 1 98 ? 1.194 6.442 1.554 1.00 97.69 98 GLY A O 1
ATOM 705 N N . SER A 1 99 ? 1.750 4.412 2.294 1.00 97.94 99 SER A N 1
ATOM 706 C CA . SER A 1 99 ? 2.674 4.172 1.182 1.00 97.94 99 SER A CA 1
ATOM 707 C C . SER A 1 99 ? 1.993 4.027 -0.183 1.00 97.94 99 SER A C 1
ATOM 709 O O . SER A 1 99 ? 2.695 4.140 -1.181 1.00 97.94 99 SER A O 1
ATOM 711 N N . SER A 1 100 ? 0.670 3.815 -0.272 1.00 96.81 100 SER A N 1
ATOM 712 C CA . SER A 1 100 ? -0.002 3.846 -1.582 1.00 96.81 100 SER A CA 1
ATOM 713 C C . SER A 1 100 ? -0.163 5.256 -2.139 1.00 96.81 100 SER A C 1
ATOM 715 O O . SER A 1 100 ? -0.354 5.387 -3.336 1.00 96.81 100 SER A O 1
ATOM 717 N N . ALA A 1 101 ? -0.072 6.290 -1.298 1.00 96.44 101 ALA A N 1
ATOM 718 C CA . ALA A 1 101 ? -0.143 7.686 -1.726 1.00 96.44 101 ALA A CA 1
ATOM 719 C C . ALA A 1 101 ? 1.195 8.223 -2.270 1.00 96.44 101 ALA A C 1
ATOM 721 O O . ALA A 1 101 ? 1.241 9.326 -2.792 1.00 96.44 101 ALA A O 1
ATOM 722 N N . ILE A 1 102 ? 2.292 7.469 -2.124 1.00 96.69 102 ILE A N 1
ATOM 723 C CA . ILE A 1 102 ? 3.635 7.898 -2.551 1.00 96.69 102 ILE A CA 1
ATOM 724 C C . ILE A 1 102 ? 4.340 6.868 -3.451 1.00 96.69 102 ILE A C 1
ATOM 726 O O . ILE A 1 102 ? 5.558 6.907 -3.606 1.00 96.69 102 ILE A O 1
ATOM 730 N N . ASN A 1 103 ? 3.614 5.874 -3.971 1.00 96.75 103 ASN A N 1
ATOM 731 C CA . ASN A 1 103 ? 4.207 4.782 -4.746 1.00 96.75 103 ASN A CA 1
ATOM 732 C C . ASN A 1 103 ? 4.267 5.090 -6.253 1.00 96.75 103 ASN A C 1
ATOM 734 O O . ASN A 1 103 ? 3.681 6.045 -6.744 1.00 96.75 103 ASN A O 1
ATOM 738 N N . ALA A 1 104 ? 4.930 4.209 -7.002 1.00 96.06 104 ALA A N 1
ATOM 739 C CA . ALA A 1 104 ? 4.980 4.248 -8.466 1.00 96.06 104 ALA A CA 1
ATOM 740 C C . ALA A 1 104 ? 3.728 3.651 -9.152 1.00 96.06 104 ALA A C 1
ATOM 742 O O . ALA A 1 104 ? 3.784 3.292 -10.325 1.00 96.06 104 ALA A O 1
ATOM 743 N N . MET A 1 105 ? 2.633 3.438 -8.410 1.00 95.81 105 MET A N 1
ATOM 744 C CA . MET A 1 105 ? 1.353 2.863 -8.863 1.00 95.81 105 MET A CA 1
ATOM 745 C C . MET A 1 105 ? 1.402 1.492 -9.557 1.00 95.81 105 MET A C 1
ATOM 747 O O . MET A 1 105 ? 0.429 1.067 -10.180 1.00 95.81 105 MET A O 1
ATOM 751 N N . MET A 1 106 ? 2.508 0.759 -9.450 1.00 95.06 106 MET A N 1
ATOM 752 C CA . MET A 1 106 ? 2.597 -0.566 -10.054 1.00 95.06 106 MET A CA 1
ATOM 753 C C . MET A 1 106 ? 1.700 -1.570 -9.318 1.00 95.06 106 MET A C 1
ATOM 755 O O . MET A 1 106 ? 1.777 -1.705 -8.095 1.00 95.06 106 MET A O 1
ATOM 759 N N . TRP A 1 107 ? 0.891 -2.313 -10.074 1.00 96.00 107 TRP A N 1
ATOM 760 C CA . TRP A 1 107 ? 0.032 -3.373 -9.550 1.00 96.00 107 TRP A CA 1
ATOM 761 C C . TRP A 1 107 ? 0.596 -4.751 -9.893 1.00 96.00 107 TRP A C 1
ATOM 763 O O . TRP A 1 107 ? 0.529 -5.196 -11.040 1.00 96.00 107 TRP A O 1
ATOM 773 N N . TYR A 1 108 ? 1.109 -5.446 -8.880 1.00 94.69 108 TYR A N 1
ATOM 774 C CA . TYR A 1 108 ? 1.544 -6.835 -8.982 1.00 94.69 108 TYR A CA 1
ATOM 775 C C . TYR A 1 108 ? 0.891 -7.651 -7.879 1.00 94.69 108 TYR A C 1
ATOM 777 O O . TYR A 1 108 ? 0.889 -7.250 -6.718 1.00 94.69 108 TYR A O 1
ATOM 785 N N . ARG A 1 109 ? 0.389 -8.831 -8.240 1.00 95.25 109 ARG A N 1
ATOM 786 C CA . ARG A 1 109 ? -0.085 -9.809 -7.259 1.00 95.25 109 ARG A CA 1
ATOM 787 C C . ARG A 1 109 ? 1.035 -10.697 -6.737 1.00 95.25 109 ARG A C 1
ATOM 789 O O . ARG A 1 109 ? 0.835 -11.328 -5.724 1.00 95.25 109 ARG A O 1
ATOM 796 N N . GLY A 1 110 ? 2.184 -10.781 -7.401 1.00 94.94 110 GLY A N 1
ATOM 797 C CA . GLY A 1 110 ? 3.164 -11.841 -7.133 1.00 94.94 110 GLY A CA 1
ATOM 798 C C . GLY A 1 110 ? 2.823 -13.142 -7.864 1.00 94.94 110 GLY A C 1
ATOM 799 O O . GLY A 1 110 ? 1.815 -13.229 -8.572 1.00 94.94 110 GLY A O 1
ATOM 800 N N . HIS A 1 111 ? 3.697 -14.134 -7.739 1.00 97.81 111 HIS A N 1
ATOM 801 C CA . HIS A 1 111 ? 3.551 -15.429 -8.392 1.00 97.81 111 HIS A CA 1
ATOM 802 C C . HIS A 1 111 ? 2.788 -16.401 -7.472 1.00 97.81 111 HIS A C 1
ATOM 804 O O . HIS A 1 111 ? 3.001 -16.357 -6.263 1.00 97.81 111 HIS A O 1
ATOM 810 N N . PRO A 1 112 ? 1.947 -17.324 -7.984 1.00 98.19 112 PRO A N 1
ATOM 811 C CA . PRO A 1 112 ? 1.210 -18.275 -7.140 1.00 98.19 112 PRO A CA 1
ATOM 812 C C . PRO A 1 112 ? 2.075 -19.023 -6.115 1.00 98.19 112 PRO A C 1
ATOM 814 O O . PRO A 1 112 ? 1.724 -19.107 -4.943 1.00 98.19 112 PRO A O 1
ATOM 817 N N . ARG A 1 113 ? 3.278 -19.443 -6.529 1.00 98.44 113 ARG A N 1
ATOM 818 C CA . ARG A 1 113 ? 4.252 -20.113 -5.648 1.00 98.44 113 ARG A CA 1
ATOM 819 C C . ARG A 1 113 ? 4.685 -19.293 -4.430 1.00 98.44 113 ARG A C 1
ATOM 821 O O . ARG A 1 113 ? 5.115 -19.899 -3.457 1.00 98.44 113 ARG A O 1
ATOM 828 N N . ASP A 1 114 ? 4.601 -17.964 -4.475 1.00 98.31 114 ASP A N 1
ATOM 829 C CA . ASP A 1 114 ? 4.929 -17.122 -3.319 1.00 98.31 114 ASP A CA 1
ATOM 830 C C . ASP A 1 114 ? 3.919 -17.356 -2.182 1.00 98.31 114 ASP A C 1
ATOM 832 O O . ASP A 1 114 ? 4.299 -17.427 -1.017 1.00 98.31 114 ASP A O 1
ATOM 836 N N . TYR A 1 115 ? 2.644 -17.541 -2.537 1.00 98.62 115 TYR A N 1
ATOM 837 C CA . TYR A 1 115 ? 1.531 -17.788 -1.617 1.00 98.62 115 TYR A CA 1
ATOM 838 C C . TYR A 1 115 ? 1.478 -19.241 -1.158 1.00 98.62 115 TYR A C 1
ATOM 840 O O . TYR A 1 115 ? 1.335 -19.516 0.031 1.00 98.62 115 TYR A O 1
ATOM 848 N N . ASP A 1 116 ? 1.664 -20.181 -2.083 1.00 98.62 116 ASP A N 1
ATOM 849 C CA . ASP A 1 116 ? 1.692 -21.605 -1.743 1.00 98.62 116 ASP A CA 1
ATOM 850 C C . ASP A 1 116 ? 2.849 -21.904 -0.771 1.00 98.62 116 ASP A C 1
ATOM 852 O O . ASP A 1 116 ? 2.680 -22.644 0.196 1.00 98.62 116 ASP A O 1
ATOM 856 N N . ALA A 1 117 ? 3.991 -21.219 -0.930 1.00 98.56 117 ALA A N 1
ATOM 857 C CA . ALA A 1 117 ? 5.094 -21.295 0.025 1.00 98.56 117 ALA A CA 1
ATOM 858 C C . ALA A 1 117 ? 4.722 -20.781 1.431 1.00 98.56 117 ALA A C 1
ATOM 860 O O . ALA A 1 117 ? 5.267 -21.276 2.419 1.00 98.56 117 ALA A O 1
ATOM 861 N N . TRP A 1 118 ? 3.806 -19.811 1.560 1.00 98.44 118 TRP A N 1
ATOM 862 C CA . TRP A 1 118 ? 3.303 -19.382 2.872 1.00 98.44 118 TRP A CA 1
ATOM 863 C C . TRP A 1 118 ? 2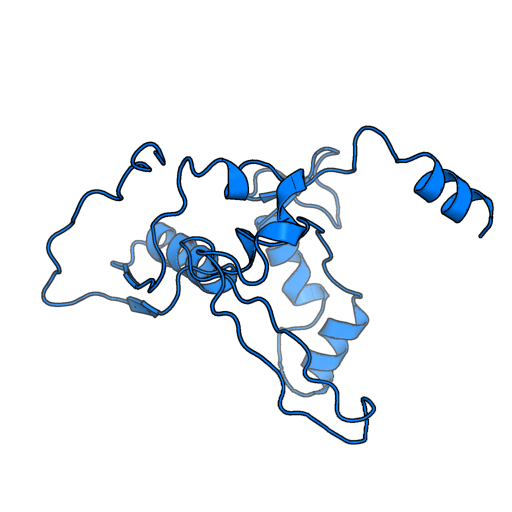.453 -20.470 3.525 1.00 98.44 118 TRP A C 1
ATOM 865 O O . TRP A 1 118 ? 2.601 -20.728 4.722 1.00 98.44 118 TRP A O 1
ATOM 875 N N . GLU A 1 119 ? 1.593 -21.135 2.755 1.00 98.38 119 GLU A N 1
ATOM 876 C CA . GLU A 1 119 ? 0.783 -22.241 3.265 1.00 98.38 119 GLU A CA 1
ATOM 877 C C . GLU A 1 119 ? 1.634 -23.452 3.679 1.00 98.38 119 GLU A C 1
ATOM 879 O O . GLU A 1 119 ? 1.398 -24.044 4.749 1.00 98.38 119 GLU A O 1
ATOM 884 N N . ASP A 1 120 ? 2.650 -23.780 2.880 1.00 98.31 120 ASP A N 1
ATOM 885 C CA . ASP A 1 120 ? 3.647 -24.808 3.190 1.00 98.31 120 ASP A CA 1
ATOM 886 C C . ASP A 1 120 ? 4.417 -24.466 4.473 1.00 98.31 120 ASP A C 1
ATOM 888 O O . ASP A 1 120 ? 4.669 -25.338 5.307 1.00 98.31 120 ASP A O 1
ATOM 892 N N . ALA A 1 121 ? 4.715 -23.180 4.689 1.00 98.56 121 ALA A N 1
ATOM 893 C CA . ALA A 1 121 ? 5.334 -22.671 5.913 1.00 98.56 121 ALA A CA 1
ATOM 894 C C . ALA A 1 121 ? 4.373 -22.592 7.120 1.00 98.56 121 ALA A C 1
ATOM 896 O O . ALA A 1 121 ? 4.798 -22.235 8.220 1.00 98.56 121 ALA A O 1
ATOM 897 N N . GLY A 1 122 ? 3.093 -22.941 6.948 1.00 98.38 122 GLY A N 1
ATOM 898 C CA . GLY A 1 122 ? 2.114 -23.060 8.031 1.00 98.38 122 GLY A CA 1
ATOM 899 C C . GLY A 1 122 ? 1.033 -21.978 8.070 1.00 98.38 122 GLY A C 1
ATOM 900 O O . GLY A 1 122 ? 0.139 -22.069 8.913 1.00 98.38 122 GLY A O 1
ATOM 901 N N . ALA A 1 123 ? 1.046 -20.997 7.162 1.00 98.19 123 ALA A N 1
ATOM 902 C CA . ALA A 1 123 ? -0.032 -20.018 7.024 1.00 98.19 123 ALA A CA 1
ATOM 903 C C . ALA A 1 123 ? -1.241 -20.652 6.311 1.00 98.19 123 ALA A C 1
ATOM 905 O O . ALA A 1 123 ? -1.491 -20.423 5.133 1.00 98.19 123 ALA A O 1
ATOM 906 N N . LYS A 1 124 ? -1.981 -21.511 7.018 1.00 98.25 124 LYS A N 1
ATOM 907 C CA . LYS A 1 124 ? -3.123 -22.240 6.445 1.00 98.25 124 LYS A CA 1
ATOM 908 C C . LYS A 1 124 ? -4.188 -21.292 5.897 1.00 98.25 124 LYS A C 1
ATOM 910 O O . LYS A 1 124 ? -4.544 -20.324 6.570 1.00 98.25 124 LYS A O 1
ATOM 915 N N . GLY A 1 125 ? -4.693 -21.590 4.698 1.00 97.81 125 GLY A N 1
ATOM 916 C CA . GLY A 1 125 ? -5.666 -20.740 4.007 1.00 97.81 125 GLY A CA 1
ATOM 917 C C . GLY A 1 125 ? -5.057 -19.507 3.330 1.00 97.81 125 GLY A C 1
ATOM 918 O O . GLY A 1 125 ? -5.787 -18.569 3.018 1.00 97.81 125 GLY A O 1
ATOM 919 N N . TRP A 1 126 ? -3.731 -19.475 3.149 1.00 98.31 126 TRP A N 1
ATOM 920 C CA . TRP A 1 126 ? -3.015 -18.421 2.418 1.00 98.31 126 TRP A CA 1
ATOM 921 C C . TRP A 1 126 ? -2.401 -18.912 1.103 1.00 98.31 126 TRP A C 1
ATOM 923 O O . TRP A 1 126 ? -1.546 -18.223 0.548 1.00 98.31 126 TRP A O 1
ATOM 933 N N . SER A 1 127 ? -2.842 -20.062 0.578 1.00 98.56 127 SER A N 1
ATOM 934 C CA . SER A 1 127 ? -2.466 -20.488 -0.774 1.00 98.56 127 SER A CA 1
ATOM 935 C C . SER A 1 127 ? -2.890 -19.450 -1.813 1.00 98.56 127 SER A C 1
ATOM 937 O O . SER A 1 127 ? -3.748 -18.590 -1.561 1.00 98.56 127 SER A O 1
ATOM 939 N N . PHE A 1 128 ? -2.347 -19.534 -3.029 1.00 98.50 128 PHE A N 1
ATOM 940 C CA . PHE A 1 128 ? -2.800 -18.628 -4.084 1.00 98.50 128 PHE A CA 1
ATOM 941 C C . PHE A 1 128 ? -4.293 -18.801 -4.383 1.00 98.50 128 PHE A C 1
ATOM 943 O O . PHE A 1 128 ? -4.993 -17.818 -4.640 1.00 98.50 128 PHE A O 1
ATOM 950 N N . ALA A 1 129 ? -4.788 -20.039 -4.322 1.00 98.12 129 ALA A N 1
ATOM 951 C CA . ALA A 1 129 ? -6.191 -20.354 -4.547 1.00 98.12 129 ALA A CA 1
ATOM 952 C C . ALA A 1 129 ? -7.102 -19.680 -3.508 1.00 98.12 129 ALA A C 1
ATOM 954 O O . ALA A 1 129 ? -8.133 -19.120 -3.884 1.00 98.12 129 ALA A O 1
ATOM 955 N N . ASP A 1 130 ? -6.694 -19.655 -2.237 1.00 98.38 130 ASP A N 1
ATOM 956 C CA . ASP A 1 130 ? -7.434 -18.980 -1.163 1.00 98.38 130 ASP A CA 1
ATOM 957 C C . ASP A 1 130 ? -7.367 -17.451 -1.278 1.00 98.38 130 ASP A C 1
ATOM 959 O O . ASP A 1 130 ? -8.328 -16.745 -0.964 1.00 98.38 130 ASP A O 1
ATOM 963 N N . CYS A 1 131 ? -6.245 -16.918 -1.772 1.00 98.19 131 CYS A N 1
ATOM 964 C CA . CYS A 1 131 ? -6.044 -15.479 -1.936 1.00 98.19 131 CYS A CA 1
ATOM 965 C C . CYS A 1 131 ? -6.758 -14.911 -3.180 1.00 98.19 131 CYS A C 1
ATOM 967 O O . CYS A 1 131 ? -7.198 -13.755 -3.177 1.00 98.19 131 CYS A O 1
ATOM 969 N N . LEU A 1 132 ? -6.906 -15.702 -4.250 1.00 98.38 132 LEU A N 1
ATOM 970 C CA . LEU A 1 132 ? -7.449 -15.265 -5.542 1.00 98.38 132 LEU A CA 1
ATOM 971 C C . LEU A 1 132 ? -8.831 -14.584 -5.454 1.00 98.38 132 LEU A C 1
ATOM 973 O O . LEU A 1 132 ? -8.998 -13.530 -6.080 1.00 98.38 132 LEU A O 1
ATOM 977 N N . PRO A 1 133 ? -9.816 -15.085 -4.681 1.00 97.94 133 PRO A N 1
ATOM 978 C CA . PRO A 1 133 ? -11.091 -14.397 -4.491 1.00 97.94 133 PRO A CA 1
ATOM 979 C C . PRO A 1 133 ? -10.934 -12.970 -3.955 1.00 97.94 133 PRO A C 1
ATOM 981 O O . PRO A 1 133 ? -11.675 -12.073 -4.359 1.00 97.94 133 PRO A O 1
ATOM 984 N N . TYR A 1 134 ? -9.952 -12.725 -3.084 1.00 97.25 134 TYR A N 1
ATOM 985 C CA . TYR A 1 134 ? -9.701 -11.407 -2.504 1.00 97.25 134 TYR A CA 1
ATOM 986 C C . TYR A 1 134 ? -9.010 -10.463 -3.488 1.00 97.25 134 TYR A C 1
ATOM 988 O O . TYR A 1 134 ? -9.407 -9.298 -3.559 1.00 97.25 134 TYR A O 1
ATOM 996 N N . PHE A 1 135 ? -8.069 -10.964 -4.299 1.00 97.69 135 PHE A N 1
ATOM 997 C CA . PHE A 1 135 ? -7.505 -10.194 -5.415 1.00 97.69 135 PHE A CA 1
ATOM 998 C C . PHE A 1 135 ? -8.580 -9.800 -6.425 1.00 97.69 135 PHE A C 1
ATOM 1000 O O . PHE A 1 135 ? -8.663 -8.647 -6.833 1.00 97.69 135 PHE A O 1
ATOM 1007 N N . ARG A 1 136 ? -9.467 -10.728 -6.792 1.00 97.94 136 ARG A N 1
ATOM 1008 C CA . ARG A 1 136 ? -10.583 -10.417 -7.695 1.00 97.94 136 ARG A CA 1
ATOM 1009 C C . ARG A 1 136 ? -11.562 -9.428 -7.064 1.00 97.94 136 ARG A C 1
ATOM 1011 O O . ARG A 1 136 ? -12.081 -8.564 -7.752 1.00 97.94 136 ARG A O 1
ATOM 1018 N N . ARG A 1 137 ? -11.807 -9.502 -5.756 1.00 96.69 137 ARG A N 1
ATOM 1019 C CA . ARG A 1 137 ? -12.748 -8.599 -5.077 1.00 96.69 137 ARG A CA 1
ATOM 1020 C C . ARG A 1 137 ? -12.248 -7.156 -4.958 1.00 96.69 137 ARG A C 1
ATOM 1022 O O . ARG A 1 137 ? -13.071 -6.250 -4.839 1.00 96.69 137 ARG A O 1
ATOM 1029 N N . CYS A 1 138 ? -10.936 -6.922 -4.891 1.00 96.62 138 CYS A N 1
ATOM 1030 C CA . CYS A 1 138 ? -10.407 -5.559 -4.782 1.00 96.62 138 CYS A CA 1
ATOM 1031 C C . CYS A 1 138 ? -10.254 -4.853 -6.137 1.00 96.62 138 CYS A C 1
ATOM 1033 O O . CYS A 1 138 ? -10.253 -3.625 -6.162 1.00 96.62 138 CYS A O 1
ATOM 1035 N N . GLU A 1 139 ? -10.175 -5.603 -7.234 1.00 97.69 139 GLU A N 1
ATOM 1036 C CA . GLU A 1 139 ? -9.913 -5.073 -8.570 1.00 97.69 139 GLU A CA 1
ATOM 1037 C C . GLU A 1 139 ? -11.168 -4.628 -9.328 1.00 97.69 139 GLU A C 1
ATOM 1039 O O . GLU A 1 139 ? -12.190 -5.314 -9.358 1.00 97.69 139 GLU A O 1
ATOM 1044 N N . ASP A 1 140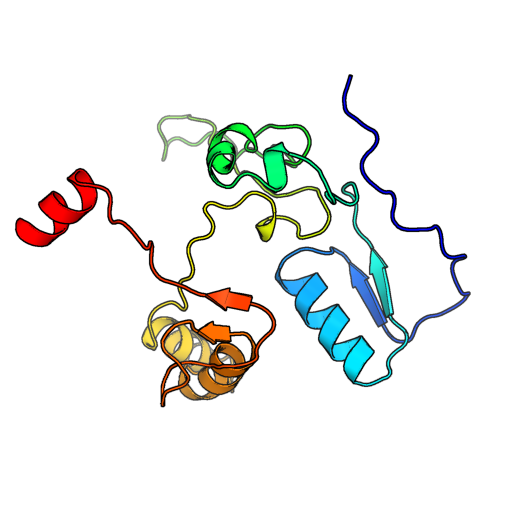 ? -11.016 -3.524 -10.047 1.00 98.19 140 ASP A N 1
ATOM 1045 C CA . ASP A 1 140 ? -11.789 -3.174 -11.228 1.00 98.19 140 ASP A CA 1
ATOM 1046 C C . ASP A 1 140 ? -10.846 -3.127 -12.435 1.00 98.19 140 ASP A C 1
ATOM 1048 O O . ASP A 1 140 ? -10.170 -2.126 -12.695 1.00 98.19 140 ASP A O 1
ATOM 1052 N N . TRP A 1 141 ? -10.692 -4.271 -13.107 1.00 97.62 141 TRP A N 1
ATOM 1053 C CA . TRP A 1 141 ? -9.791 -4.399 -14.247 1.00 97.62 141 TRP A CA 1
ATOM 1054 C C . TRP A 1 141 ? -10.427 -3.833 -15.513 1.00 97.62 141 TRP A C 1
ATOM 1056 O O . TRP A 1 141 ? -11.492 -4.281 -15.935 1.00 97.62 141 TRP A O 1
ATOM 1066 N N . ARG A 1 142 ? -9.716 -2.911 -16.169 1.00 96.62 142 ARG A N 1
ATOM 1067 C CA . ARG A 1 142 ? -10.193 -2.219 -17.374 1.00 96.62 142 ARG A CA 1
ATOM 1068 C C . ARG A 1 142 ? -10.672 -3.143 -18.499 1.00 96.62 142 ARG A C 1
ATOM 1070 O O . ARG A 1 142 ? -11.623 -2.783 -19.183 1.00 96.62 142 ARG A O 1
ATOM 1077 N N . ASP A 1 143 ? -10.051 -4.309 -18.688 1.00 95.00 143 ASP A N 1
ATOM 1078 C CA . ASP A 1 143 ? -10.434 -5.235 -19.770 1.00 95.00 143 ASP A CA 1
ATOM 1079 C C . ASP A 1 143 ? -11.505 -6.262 -19.343 1.00 95.00 143 ASP A C 1
ATOM 1081 O O . ASP A 1 143 ? -11.784 -7.208 -20.078 1.00 95.00 143 ASP A O 1
ATOM 1085 N N . GLY A 1 144 ? -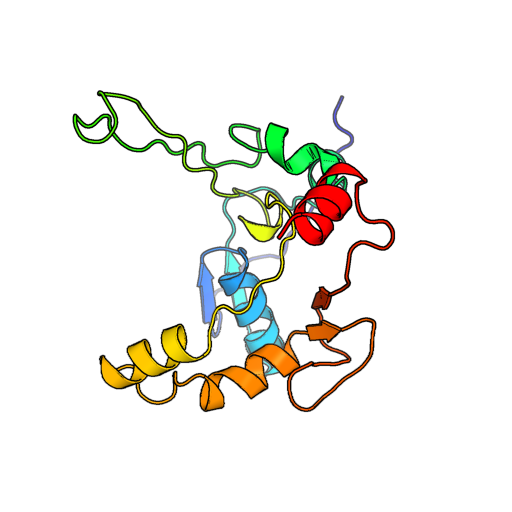12.111 -6.086 -18.164 1.00 95.69 144 GLY A N 1
ATOM 1086 C CA . GLY A 1 144 ? -13.218 -6.903 -17.666 1.00 95.69 144 GLY A CA 1
ATOM 1087 C C . GLY A 1 144 ? -12.807 -8.109 -16.813 1.00 95.69 144 GLY A C 1
ATOM 1088 O O . GLY A 1 144 ? -11.664 -8.563 -16.803 1.00 95.69 144 GLY A O 1
ATOM 1089 N N . ALA A 1 145 ? -13.763 -8.647 -16.054 1.00 97.12 145 ALA A N 1
ATOM 1090 C CA . ALA A 1 145 ? -13.511 -9.789 -15.180 1.00 97.12 145 ALA A CA 1
ATOM 1091 C C . ALA A 1 145 ? -13.126 -11.054 -15.967 1.00 97.12 145 ALA A C 1
ATOM 1093 O O . ALA A 1 145 ? -13.602 -11.297 -17.074 1.00 97.12 145 ALA A O 1
ATOM 1094 N N . SER A 1 146 ? -12.311 -11.905 -15.346 1.00 96.94 146 SER A N 1
ATOM 1095 C CA . SER A 1 146 ? -11.964 -13.232 -15.864 1.00 96.94 146 SER A CA 1
ATOM 1096 C C . SER A 1 146 ? -11.874 -14.248 -14.724 1.00 96.94 146 SER A C 1
ATOM 1098 O O . SER A 1 146 ? -12.204 -13.932 -13.574 1.00 96.94 146 SER A O 1
ATOM 1100 N N . GLU A 1 147 ? -11.419 -15.470 -15.017 1.00 96.38 147 GLU A N 1
ATOM 1101 C CA . GLU A 1 147 ? -11.073 -16.446 -13.973 1.00 96.38 147 GLU A CA 1
ATOM 1102 C C . GLU A 1 147 ? -10.005 -15.883 -13.013 1.00 96.38 147 GLU A C 1
ATOM 1104 O O . GLU A 1 147 ? -10.055 -16.127 -11.809 1.00 96.38 147 GLU A O 1
ATOM 1109 N N . TRP A 1 148 ? -9.109 -15.032 -13.531 1.00 95.56 148 TRP A N 1
ATOM 1110 C CA . TRP A 1 148 ? -8.034 -14.415 -12.764 1.00 95.56 148 TRP A CA 1
ATOM 1111 C C . TRP A 1 148 ? -8.367 -12.995 -12.309 1.00 95.56 148 TRP A C 1
ATOM 1113 O O . TRP A 1 148 ? -7.902 -12.596 -11.248 1.00 95.56 148 TRP A O 1
ATOM 1123 N N . ARG A 1 149 ? -9.122 -12.196 -13.073 1.00 97.50 149 ARG A N 1
ATOM 1124 C CA . ARG A 1 149 ? -9.314 -10.748 -12.832 1.00 97.50 149 ARG A CA 1
ATOM 1125 C C . ARG A 1 149 ? -10.674 -10.406 -12.224 1.00 97.50 149 ARG A C 1
ATOM 1127 O O . ARG A 1 149 ? -11.649 -11.136 -12.409 1.00 97.50 149 ARG A O 1
ATOM 1134 N N . GLY A 1 150 ? -10.707 -9.304 -11.478 1.00 97.56 150 GLY A N 1
ATOM 1135 C CA . GLY A 1 150 ? -11.909 -8.727 -10.874 1.00 97.56 150 GLY A CA 1
ATOM 1136 C C . GLY A 1 150 ? -12.530 -7.597 -11.691 1.00 97.56 150 GLY A C 1
ATOM 1137 O O . GLY A 1 150 ? -11.845 -6.980 -12.504 1.00 97.56 150 GLY A O 1
ATOM 1138 N N . ALA A 1 151 ? -13.810 -7.317 -11.449 1.00 97.75 151 ALA A N 1
ATOM 1139 C CA . ALA A 1 151 ? -14.499 -6.117 -11.924 1.00 97.75 151 ALA A CA 1
ATOM 1140 C C . ALA A 1 151 ? -15.399 -5.562 -10.809 1.00 97.75 151 ALA A C 1
ATOM 1142 O O . ALA A 1 151 ? -15.943 -6.333 -10.013 1.00 97.75 151 ALA A O 1
ATOM 1143 N N . GLY A 1 152 ? -15.567 -4.238 -10.762 1.00 96.88 152 GLY A N 1
ATOM 1144 C CA . GLY A 1 152 ? -16.408 -3.548 -9.775 1.00 96.88 152 GLY A CA 1
ATOM 1145 C C . GLY A 1 152 ? -15.791 -3.389 -8.378 1.00 96.88 152 GLY A C 1
ATOM 1146 O O . GLY A 1 152 ? -16.476 -2.945 -7.453 1.00 96.88 152 GLY A O 1
ATOM 1147 N N . GLY A 1 153 ? -14.518 -3.755 -8.197 1.00 97.25 153 GLY A N 1
ATOM 1148 C CA . GLY A 1 153 ? -13.760 -3.459 -6.985 1.00 97.25 153 GLY A CA 1
ATOM 1149 C C . GLY A 1 153 ? -13.383 -1.973 -6.861 1.00 97.25 153 GLY A C 1
ATOM 1150 O O . GLY A 1 153 ? -13.511 -1.202 -7.806 1.00 97.25 153 GLY A O 1
ATOM 1151 N N . PRO A 1 154 ? -12.905 -1.526 -5.689 1.00 96.50 154 PRO A N 1
ATOM 1152 C CA . PRO A 1 154 ? -12.543 -0.124 -5.477 1.00 96.50 154 PRO A CA 1
ATOM 1153 C C . PRO A 1 154 ? -11.226 0.297 -6.151 1.00 96.50 154 PRO A C 1
ATOM 1155 O O . PRO A 1 154 ? -10.968 1.493 -6.255 1.00 96.50 154 PRO A O 1
ATOM 1158 N N . LEU A 1 155 ? -10.367 -0.646 -6.555 1.00 96.94 155 LEU A N 1
ATOM 1159 C CA . LEU A 1 155 ? -9.085 -0.337 -7.188 1.00 96.94 155 LEU A CA 1
ATOM 1160 C C . LEU A 1 155 ? -9.214 -0.442 -8.703 1.00 96.94 155 LEU A C 1
ATOM 1162 O O . LEU A 1 155 ? -9.245 -1.546 -9.243 1.00 96.94 155 LEU A O 1
ATOM 1166 N N . ARG A 1 156 ? -9.232 0.699 -9.395 1.00 97.12 156 ARG A N 1
ATOM 1167 C CA . ARG A 1 156 ? -9.149 0.728 -10.856 1.00 97.12 156 ARG A CA 1
ATOM 1168 C C . ARG A 1 156 ? -7.751 0.312 -11.292 1.00 97.12 156 ARG A C 1
ATOM 1170 O O . ARG A 1 156 ? -6.779 0.998 -10.987 1.00 97.12 156 ARG A O 1
ATOM 1177 N N . ILE A 1 157 ? -7.662 -0.785 -12.031 1.00 97.12 157 ILE A N 1
ATOM 1178 C CA . ILE A 1 157 ? -6.400 -1.301 -12.555 1.00 97.12 157 ILE A CA 1
ATOM 1179 C C . ILE A 1 157 ? -6.450 -1.260 -14.081 1.00 97.12 157 ILE A C 1
ATOM 1181 O O . ILE A 1 157 ? -7.398 -1.745 -14.702 1.00 97.12 157 ILE A O 1
ATOM 1185 N N . GLU A 1 158 ? -5.403 -0.727 -14.702 1.00 95.19 158 GLU A N 1
ATOM 1186 C CA . GLU A 1 158 ? -5.259 -0.698 -16.154 1.00 95.19 158 GLU A CA 1
ATOM 1187 C C . GLU A 1 158 ? -3.799 -0.835 -16.581 1.00 95.19 158 GLU A C 1
ATOM 1189 O O . GLU A 1 158 ? -2.874 -0.672 -15.785 1.00 95.19 158 GLU A O 1
ATOM 1194 N N . ARG A 1 159 ? -3.597 -1.170 -17.855 1.00 92.25 159 ARG A N 1
ATOM 1195 C CA . ARG A 1 159 ? -2.282 -1.086 -18.495 1.00 92.25 159 ARG A CA 1
ATOM 1196 C C . ARG A 1 159 ? -2.021 0.363 -18.893 1.00 92.25 159 ARG A C 1
ATOM 1198 O O . ARG A 1 159 ? -2.969 1.100 -19.167 1.00 92.25 159 ARG A O 1
ATOM 1205 N N . ALA A 1 160 ? -0.747 0.743 -18.973 1.00 89.25 160 ALA A N 1
ATOM 1206 C CA . ALA A 1 160 ? -0.371 2.009 -19.591 1.00 89.25 160 ALA A CA 1
ATOM 1207 C C . ALA A 1 160 ? -0.989 2.081 -20.997 1.00 89.25 160 ALA A C 1
ATOM 1209 O O . ALA A 1 160 ? -0.831 1.148 -21.785 1.00 89.25 160 ALA A O 1
ATOM 1210 N N . ALA A 1 161 ? -1.735 3.154 -21.277 1.00 86.31 161 ALA A N 1
ATOM 1211 C CA . ALA A 1 161 ? -2.418 3.320 -22.560 1.00 86.31 161 ALA A CA 1
ATOM 1212 C C . ALA A 1 161 ? -1.415 3.447 -23.715 1.00 86.31 161 ALA A C 1
ATOM 1214 O O . ALA A 1 161 ? -1.630 2.890 -24.787 1.00 86.31 161 ALA A O 1
ATOM 1215 N N . GLU A 1 162 ? -0.304 4.134 -23.452 1.00 89.44 162 GLU A N 1
ATOM 1216 C CA . GLU A 1 162 ? 0.828 4.260 -24.356 1.00 89.44 162 GLU A CA 1
ATOM 1217 C C . GLU A 1 162 ? 2.077 3.744 -23.647 1.00 89.44 162 GLU A C 1
ATOM 1219 O O . GLU A 1 162 ? 2.427 4.189 -22.550 1.00 89.44 162 GLU A O 1
ATOM 1224 N N . MET A 1 163 ? 2.738 2.767 -24.258 1.00 90.38 163 MET A N 1
ATOM 1225 C CA . MET A 1 163 ? 3.991 2.244 -23.740 1.00 90.38 163 MET A CA 1
ATOM 1226 C C . MET A 1 163 ? 5.138 3.162 -24.162 1.00 90.38 163 MET A C 1
ATOM 1228 O O . MET A 1 163 ? 5.248 3.539 -25.327 1.00 90.38 163 MET A O 1
ATOM 1232 N N . HIS A 1 164 ? 6.019 3.503 -23.222 1.00 93.69 164 HIS A N 1
ATOM 1233 C CA . HIS A 1 164 ? 7.205 4.294 -23.539 1.00 93.69 164 HIS A CA 1
ATOM 1234 C C . HIS A 1 164 ? 8.088 3.546 -24.564 1.00 93.69 164 HIS A C 1
ATOM 1236 O O . HIS A 1 164 ? 8.322 2.349 -24.373 1.00 93.69 164 HIS A O 1
ATOM 1242 N N . PRO A 1 165 ? 8.654 4.206 -25.595 1.00 96.06 165 PRO A N 1
ATOM 1243 C CA . PRO A 1 165 ? 9.411 3.528 -26.656 1.00 96.06 165 PRO A CA 1
ATOM 1244 C C . PRO A 1 165 ? 10.573 2.659 -26.155 1.00 96.06 165 PRO A C 1
ATOM 1246 O O . PRO A 1 165 ? 10.836 1.596 -26.703 1.00 96.06 165 PRO A O 1
ATOM 1249 N N . VAL A 1 166 ? 11.240 3.075 -25.071 1.00 96.56 166 VAL A N 1
ATOM 1250 C CA . VAL A 1 166 ? 12.303 2.276 -24.427 1.00 96.56 166 VAL A CA 1
ATOM 1251 C C . VAL A 1 166 ? 11.759 0.979 -23.822 1.00 96.56 166 VAL A C 1
ATOM 1253 O O . VAL A 1 166 ? 12.421 -0.050 -23.903 1.00 96.56 166 VAL A O 1
ATOM 1256 N N . ALA A 1 167 ? 10.562 1.007 -23.232 1.00 94.44 167 ALA A N 1
ATOM 1257 C CA . ALA A 1 167 ? 9.940 -0.198 -22.694 1.00 94.44 167 ALA A CA 1
ATOM 1258 C C . ALA A 1 167 ? 9.538 -1.156 -23.825 1.00 94.44 167 ALA A C 1
ATOM 1260 O O . ALA A 1 167 ? 9.782 -2.352 -23.706 1.00 94.44 167 ALA A O 1
ATOM 1261 N N . GLN A 1 168 ? 9.020 -0.630 -24.941 1.00 93.94 168 GLN A N 1
ATOM 1262 C CA . GLN A 1 168 ? 8.722 -1.439 -26.124 1.00 93.94 168 GLN A CA 1
ATOM 1263 C C . GLN A 1 168 ? 9.992 -2.083 -26.699 1.00 93.94 168 GLN A C 1
ATOM 1265 O O . GLN A 1 168 ? 10.029 -3.292 -26.886 1.00 93.94 168 GLN A O 1
ATOM 1270 N N . ALA A 1 169 ? 11.064 -1.306 -26.882 1.00 96.88 169 ALA A N 1
ATOM 1271 C CA . ALA A 1 169 ? 12.338 -1.822 -27.384 1.00 96.88 169 ALA A CA 1
ATOM 1272 C C . ALA A 1 169 ? 12.947 -2.907 -26.475 1.00 96.88 169 ALA A C 1
ATOM 1274 O O . ALA A 1 169 ? 13.583 -3.835 -26.968 1.00 96.88 169 ALA A O 1
ATOM 1275 N N . LEU A 1 170 ? 12.750 -2.806 -25.154 1.00 97.00 170 LEU A N 1
ATOM 1276 C CA . LEU A 1 170 ? 13.191 -3.828 -24.203 1.00 97.00 170 LEU A CA 1
ATOM 1277 C C . LEU A 1 170 ? 12.394 -5.133 -24.342 1.00 97.00 170 LEU A C 1
ATOM 1279 O O . LEU A 1 170 ? 12.977 -6.201 -24.200 1.00 97.00 170 LEU A O 1
ATOM 1283 N N . ILE A 1 171 ? 11.092 -5.053 -24.625 1.00 94.56 171 ILE A N 1
ATOM 1284 C CA . ILE A 1 171 ? 10.254 -6.232 -24.886 1.00 94.56 171 ILE A CA 1
ATOM 1285 C C . ILE A 1 171 ? 10.631 -6.871 -26.223 1.00 94.56 171 ILE A C 1
ATOM 1287 O O . ILE A 1 171 ? 10.788 -8.083 -26.286 1.00 94.56 171 ILE A O 1
ATOM 1291 N N . ASP A 1 172 ? 10.808 -6.067 -27.272 1.00 96.00 172 ASP A N 1
ATOM 1292 C CA . ASP A 1 172 ? 11.123 -6.559 -28.620 1.00 96.00 172 ASP A CA 1
ATOM 1293 C C . ASP A 1 172 ? 12.512 -7.217 -28.702 1.00 96.00 172 ASP A C 1
ATOM 1295 O O . ASP A 1 172 ? 12.764 -8.028 -29.591 1.00 96.00 172 ASP A O 1
ATOM 1299 N N . GLY A 1 173 ? 13.426 -6.841 -27.802 1.00 96.25 173 GLY A N 1
ATOM 1300 C CA . GLY A 1 173 ? 14.778 -7.392 -27.723 1.00 96.25 173 GLY A CA 1
ATOM 1301 C C . GLY A 1 173 ? 14.939 -8.622 -26.822 1.00 96.25 173 GLY A C 1
ATOM 1302 O O . GLY A 1 173 ? 16.060 -9.126 -26.735 1.00 96.25 173 GLY A O 1
ATOM 1303 N N . ALA A 1 174 ? 13.882 -9.059 -26.128 1.00 84.25 174 ALA A N 1
ATOM 1304 C CA . ALA A 1 174 ? 13.891 -10.219 -25.228 1.00 84.25 174 ALA A CA 1
ATOM 1305 C C . ALA A 1 174 ? 13.613 -11.534 -25.975 1.00 84.25 174 ALA A C 1
ATOM 1307 O O . ALA A 1 174 ? 14.260 -12.544 -25.614 1.00 84.25 174 ALA A O 1
#

Foldseek 3Di:
DFDPADADPDDDDDPDWPEEQEAQAPVSVVVVVVCVVVVGGYHYDAQAGALHPGCLLVDLVNLVVLAVDPQWPFDWDQADVVVPRDIDTDTWGRHRNIVVSRDNPDDDPDDQVVQVVVVVVPPPLRGSVSCQVVQQQQEQEPVDDDPRHHRPHPDYDYDDPDDDVVRVVVVVVD

Radius of gyration: 19.61 Å; chains: 1; bounding box: 52×54×53 Å